Protein AF-X0VGW6-F1 (afdb_monomer)

Solvent-accessible surface area (backbone atoms only — not comparable to full-atom values): 8965 Å² total; per-residue (Å²): 130,79,34,41,67,55,49,58,48,49,55,28,63,74,66,75,53,50,66,87,74,61,26,71,66,60,52,49,50,53,52,49,55,48,55,55,45,47,60,74,75,49,93,51,76,85,29,56,45,79,48,70,46,66,42,46,55,72,37,40,59,37,71,47,90,66,78,89,55,98,61,89,81,48,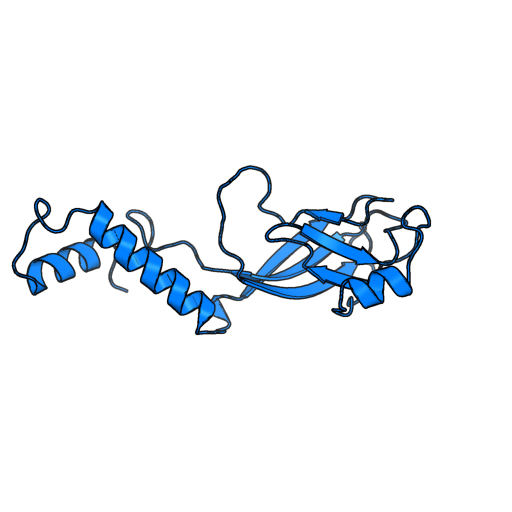63,82,47,79,75,46,44,31,38,27,49,68,79,80,77,54,75,76,44,72,39,48,81,48,55,66,68,59,48,44,70,77,46,72,61,69,86,54,62,30,79,61,45,34,31,31,79,70,58,96,54,34,35,37,40,36,43,12,22,64,50,54,30,34,32,47,34,34,31,36,30,63,64,88,67,84,36,97,90,39,113

Structure (mmCIF, N/CA/C/O backbone):
data_AF-X0VGW6-F1
#
_entry.id   AF-X0VGW6-F1
#
loop_
_atom_site.group_PDB
_atom_site.id
_atom_site.type_symbol
_atom_site.label_atom_id
_atom_site.label_alt_id
_atom_site.label_comp_id
_atom_site.label_asym_id
_atom_site.label_entity_id
_atom_site.label_seq_id
_atom_site.pdbx_PDB_ins_code
_atom_site.Cartn_x
_atom_site.Cartn_y
_atom_site.Cartn_z
_atom_site.occupancy
_atom_site.B_iso_or_equiv
_atom_site.auth_seq_id
_atom_site.auth_comp_id
_atom_site.auth_asym_id
_atom_site.auth_atom_id
_atom_site.pdbx_PDB_model_num
ATOM 1 N N . MET A 1 1 ? -10.645 18.211 19.184 1.00 60.06 1 MET A N 1
ATOM 2 C CA . MET A 1 1 ? -10.845 16.840 18.679 1.00 60.06 1 MET A CA 1
ATOM 3 C C . MET A 1 1 ? -11.052 15.971 19.894 1.00 60.06 1 MET A C 1
ATOM 5 O O . MET A 1 1 ? -10.370 16.210 20.882 1.00 60.06 1 MET A O 1
ATOM 9 N N . THR A 1 2 ? -12.034 15.080 19.848 1.00 73.06 2 THR A N 1
ATOM 10 C CA . THR A 1 2 ? -12.318 14.144 20.938 1.00 73.06 2 THR A CA 1
ATOM 11 C C . THR A 1 2 ? -11.218 13.088 20.958 1.00 73.06 2 THR A C 1
ATOM 13 O O . THR A 1 2 ? -10.979 12.447 19.939 1.00 73.06 2 THR A O 1
ATOM 16 N N . THR A 1 3 ? -10.536 12.927 22.085 1.00 86.06 3 THR A N 1
ATOM 17 C CA . THR A 1 3 ? -9.489 11.911 22.266 1.00 86.06 3 THR A CA 1
ATOM 18 C C . THR A 1 3 ? -10.086 10.497 22.270 1.00 86.06 3 THR A C 1
ATOM 20 O O . THR A 1 3 ? -11.278 10.325 22.536 1.00 86.06 3 THR A O 1
ATOM 23 N N . TYR A 1 4 ? -9.269 9.460 22.034 1.00 88.62 4 TYR A N 1
ATOM 24 C CA . TYR A 1 4 ? -9.710 8.055 22.115 1.00 88.62 4 TYR A CA 1
ATOM 25 C C . TYR A 1 4 ? -10.475 7.752 23.415 1.00 88.62 4 TYR A C 1
ATOM 27 O O . TYR A 1 4 ? -11.571 7.194 23.387 1.00 88.62 4 TYR A O 1
ATOM 35 N N . THR A 1 5 ? -9.929 8.175 24.558 1.00 88.06 5 THR A N 1
ATOM 36 C CA . THR A 1 5 ? -10.530 7.936 25.878 1.00 88.06 5 THR A CA 1
ATOM 37 C C . THR A 1 5 ? -11.890 8.615 26.020 1.00 88.06 5 THR A C 1
ATOM 39 O O . THR A 1 5 ? -12.821 8.026 26.572 1.00 88.06 5 THR A O 1
ATOM 42 N N . GLU A 1 6 ? -12.029 9.836 25.503 1.00 89.75 6 GLU A N 1
ATOM 43 C CA . GLU A 1 6 ? -13.306 10.550 25.506 1.00 89.75 6 GLU A CA 1
ATOM 44 C C . GLU A 1 6 ? -14.336 9.845 24.612 1.00 89.75 6 GLU A C 1
ATOM 46 O O . GLU A 1 6 ? -15.478 9.683 25.031 1.00 89.75 6 GLU A O 1
ATOM 51 N N . LEU A 1 7 ? -13.942 9.352 23.430 1.00 89.25 7 LEU A N 1
ATOM 52 C CA . LEU A 1 7 ? -14.838 8.615 22.532 1.00 89.25 7 LEU A CA 1
ATOM 53 C C . LEU A 1 7 ? -15.325 7.299 23.159 1.00 89.25 7 LEU A C 1
ATOM 55 O O . LEU A 1 7 ? -16.522 7.016 23.143 1.00 89.25 7 LEU A O 1
ATOM 59 N N . VAL A 1 8 ? -14.417 6.508 23.738 1.00 90.88 8 VAL A N 1
ATOM 60 C CA . VAL A 1 8 ? -14.760 5.249 24.424 1.00 90.88 8 VAL A CA 1
ATOM 61 C C . VAL A 1 8 ? -15.741 5.506 25.566 1.00 90.88 8 VAL A C 1
ATOM 63 O O . VAL A 1 8 ? -16.723 4.777 25.722 1.00 90.88 8 VAL A O 1
ATOM 66 N N . THR A 1 9 ? -15.491 6.561 26.346 1.00 91.44 9 THR A N 1
ATOM 67 C CA . THR A 1 9 ? -16.361 6.963 27.457 1.00 91.44 9 THR A CA 1
ATOM 68 C C . THR A 1 9 ? -17.742 7.361 26.938 1.00 91.44 9 THR A C 1
ATOM 70 O O . THR A 1 9 ? -18.739 6.815 27.400 1.00 91.44 9 THR A O 1
ATOM 73 N N . GLN A 1 10 ? -17.809 8.205 25.905 1.00 92.12 10 GLN A N 1
ATOM 74 C CA . GLN A 1 10 ? -19.071 8.637 25.297 1.00 92.12 10 GLN A CA 1
ATOM 75 C C . GLN A 1 10 ? -19.897 7.476 24.730 1.00 92.12 10 GLN A C 1
ATOM 77 O O . GLN A 1 10 ? -21.111 7.460 24.907 1.00 92.12 10 GLN A O 1
ATOM 82 N N . ILE A 1 11 ? -19.272 6.491 24.071 1.00 91.69 11 ILE A N 1
ATOM 83 C CA . ILE A 1 11 ? -19.980 5.313 23.536 1.00 91.69 11 ILE A CA 1
ATOM 84 C C . ILE A 1 11 ? -20.644 4.525 24.670 1.00 91.69 11 ILE A C 1
ATOM 86 O O . ILE A 1 11 ? -21.810 4.138 24.562 1.00 91.69 11 ILE A O 1
ATOM 90 N N . ARG A 1 12 ? -19.912 4.295 25.764 1.00 94.06 12 ARG A N 1
ATOM 91 C CA . ARG A 1 12 ? -20.420 3.549 26.920 1.00 94.06 12 ARG A CA 1
ATOM 92 C C . ARG A 1 12 ? -21.524 4.305 27.647 1.00 94.06 12 ARG A C 1
ATOM 94 O O . ARG A 1 12 ? -22.570 3.726 27.917 1.00 94.06 12 ARG A O 1
ATOM 101 N N . GLU A 1 13 ? -21.324 5.599 27.884 1.00 94.44 13 GLU A N 1
ATOM 102 C CA . GLU A 1 13 ? -22.329 6.467 28.502 1.00 94.44 13 GLU A CA 1
ATOM 103 C C . GLU A 1 13 ? -23.606 6.541 27.656 1.00 94.44 13 GLU A C 1
ATOM 105 O O . GLU A 1 13 ? -24.702 6.414 28.194 1.00 94.44 13 GLU A O 1
ATOM 110 N N . TYR A 1 14 ? -23.484 6.665 26.330 1.00 94.38 14 TYR A N 1
ATOM 111 C CA . TYR A 1 14 ? -24.635 6.712 25.423 1.00 94.38 14 TYR A CA 1
ATOM 112 C C . TYR A 1 14 ? -25.419 5.395 25.369 1.00 94.38 14 TYR A C 1
ATOM 114 O O . TYR A 1 14 ? -26.633 5.399 25.181 1.00 94.38 14 TYR A O 1
ATOM 122 N N . THR A 1 15 ? -24.733 4.262 25.516 1.00 94.19 15 THR A N 1
ATOM 123 C CA . THR A 1 15 ? -25.354 2.927 25.507 1.00 94.19 15 THR A CA 1
ATOM 124 C C . THR A 1 15 ? -25.721 2.422 26.903 1.00 94.19 15 THR A C 1
ATOM 126 O O . THR A 1 15 ? -26.154 1.278 27.028 1.00 94.19 15 THR A O 1
ATOM 129 N N . GLU A 1 16 ? -25.566 3.263 27.933 1.00 94.38 16 GLU A N 1
ATOM 130 C CA . GLU A 1 16 ? -25.811 2.937 29.345 1.00 94.38 16 GLU A CA 1
ATOM 131 C C . GLU A 1 16 ? -25.142 1.617 29.768 1.00 94.38 16 GLU A C 1
ATOM 133 O O . GLU A 1 16 ? -25.730 0.769 30.442 1.00 94.38 16 GLU A O 1
ATOM 138 N N . THR A 1 17 ? -23.896 1.420 29.333 1.00 94.25 17 THR A N 1
ATOM 139 C CA . THR A 1 17 ? -23.150 0.176 29.544 1.00 94.25 17 THR A CA 1
ATOM 140 C C . THR A 1 17 ? -21.753 0.425 30.108 1.00 94.25 17 THR A C 1
ATOM 142 O O . THR A 1 17 ? -21.316 1.565 30.258 1.00 94.25 17 THR A O 1
ATOM 145 N N . ASP A 1 18 ? -21.041 -0.648 30.446 1.00 91.56 18 ASP A N 1
ATOM 146 C CA . ASP A 1 18 ? -19.711 -0.597 31.050 1.00 91.56 18 ASP A CA 1
ATOM 147 C C . ASP A 1 18 ? -18.662 -1.378 30.233 1.00 91.56 18 ASP A C 1
ATOM 149 O O . ASP A 1 18 ? -18.923 -1.903 29.145 1.00 91.56 18 ASP A O 1
ATOM 153 N N . SER A 1 19 ? -17.439 -1.439 30.763 1.00 91.94 19 SER A N 1
ATOM 154 C CA . SER A 1 19 ? -16.319 -2.151 30.144 1.00 91.94 19 SER A CA 1
ATOM 155 C C . SER A 1 19 ? -16.419 -3.677 30.214 1.00 91.94 19 SER A C 1
ATOM 157 O O . SER A 1 19 ? -15.604 -4.345 29.579 1.00 91.94 19 SER A O 1
ATOM 159 N N . ASN A 1 20 ? -17.385 -4.244 30.945 1.00 92.19 20 ASN A N 1
ATOM 160 C CA . ASN A 1 20 ? -17.619 -5.689 30.985 1.00 92.19 20 ASN A CA 1
ATOM 161 C C . ASN A 1 20 ? -18.450 -6.157 29.786 1.00 92.19 20 ASN A C 1
ATOM 163 O O . ASN A 1 20 ? -18.302 -7.297 29.349 1.00 92.19 20 ASN A O 1
ATOM 167 N N . VAL A 1 21 ? -19.317 -5.286 29.258 1.00 92.50 21 VAL A N 1
ATOM 168 C CA . VAL A 1 21 ? -20.157 -5.575 28.086 1.00 92.50 21 VAL A CA 1
ATOM 169 C C . VAL A 1 21 ? -19.502 -5.052 26.811 1.00 92.50 21 VAL A C 1
ATOM 171 O O . VAL A 1 21 ? -19.155 -5.839 25.930 1.00 92.50 21 VAL A O 1
ATOM 174 N N . LEU A 1 22 ? -19.287 -3.736 26.712 1.00 91.81 22 LEU A N 1
ATOM 175 C CA . LEU A 1 22 ? -18.528 -3.135 25.615 1.00 91.81 22 LEU A CA 1
ATOM 176 C C . LEU A 1 22 ? -17.072 -3.000 26.039 1.00 91.81 22 LEU A C 1
ATOM 178 O O . LEU A 1 22 ? -16.621 -1.936 26.473 1.00 91.81 22 LEU A O 1
ATOM 182 N N . THR A 1 23 ? -16.340 -4.105 25.926 1.00 93.94 23 THR A N 1
ATOM 183 C CA . THR A 1 23 ? -14.903 -4.158 26.207 1.00 93.94 23 THR A CA 1
ATOM 184 C C . THR A 1 23 ? -14.119 -3.249 25.257 1.00 93.94 23 THR A C 1
ATOM 186 O O . THR A 1 23 ? -14.585 -2.905 24.168 1.00 93.94 23 THR A O 1
ATOM 189 N N . ASP A 1 24 ? -12.902 -2.866 25.651 1.00 91.06 24 ASP A N 1
ATOM 190 C CA . ASP A 1 24 ? -12.033 -2.043 24.799 1.00 91.06 24 ASP A CA 1
ATOM 191 C C . ASP A 1 24 ? -11.746 -2.732 23.455 1.00 91.06 24 ASP A C 1
ATOM 193 O O . ASP A 1 24 ? -11.689 -2.068 22.428 1.00 91.06 24 ASP A O 1
ATOM 197 N N . THR A 1 25 ? -11.627 -4.065 23.430 1.00 91.38 25 THR A N 1
ATOM 198 C CA . THR A 1 25 ? -11.440 -4.838 22.191 1.00 91.38 25 THR A CA 1
ATOM 199 C C . THR A 1 25 ? -12.600 -4.644 21.218 1.00 91.38 25 THR A C 1
ATOM 201 O O . THR A 1 25 ? -12.366 -4.311 20.065 1.00 91.38 25 THR A O 1
ATOM 204 N N . ILE A 1 26 ? -13.844 -4.773 21.686 1.00 92.25 26 ILE A N 1
ATOM 205 C CA . ILE A 1 26 ? -15.031 -4.629 20.829 1.00 92.25 26 ILE A CA 1
ATOM 206 C C . ILE A 1 26 ? -15.119 -3.208 20.257 1.00 92.25 26 ILE A C 1
ATOM 208 O O . ILE A 1 26 ? -15.405 -3.022 19.076 1.00 92.25 26 ILE A O 1
ATOM 212 N N . ILE A 1 27 ? -14.855 -2.194 21.086 1.00 91.56 27 ILE A N 1
ATOM 213 C CA . ILE A 1 27 ? -14.879 -0.797 20.635 1.00 91.56 27 ILE A CA 1
ATOM 214 C C . ILE A 1 27 ? -13.758 -0.540 19.619 1.00 91.56 27 ILE A C 1
ATOM 216 O O . ILE A 1 27 ? -14.000 0.101 18.595 1.00 91.56 27 ILE A O 1
ATOM 220 N N . ASN A 1 28 ? -12.560 -1.081 19.853 1.00 90.44 28 ASN A N 1
ATOM 221 C CA . ASN A 1 28 ? -11.448 -0.987 18.910 1.00 90.44 28 ASN A CA 1
ATOM 222 C C . ASN A 1 28 ? -11.766 -1.648 17.563 1.00 90.44 28 ASN A C 1
ATOM 224 O O . ASN A 1 28 ? -11.427 -1.073 16.531 1.00 90.44 28 ASN A O 1
ATOM 228 N N . ASP A 1 29 ? -12.477 -2.778 17.549 1.00 89.94 29 ASP A N 1
ATOM 229 C CA . ASP A 1 29 ? -12.917 -3.427 16.308 1.00 89.94 29 ASP A CA 1
ATOM 230 C C . ASP A 1 29 ? -13.918 -2.547 15.532 1.00 89.94 29 ASP A C 1
ATOM 232 O O . ASP A 1 29 ? -13.835 -2.417 14.308 1.00 89.94 29 ASP A O 1
ATOM 236 N N . PHE A 1 30 ? -14.844 -1.865 16.217 1.00 90.00 30 PHE A N 1
ATOM 237 C CA . PHE A 1 30 ? -15.753 -0.915 15.561 1.00 90.00 30 PHE A CA 1
ATOM 238 C C . PHE A 1 30 ? -15.018 0.281 14.960 1.00 90.00 30 PHE A C 1
ATOM 240 O O . PHE A 1 30 ? -15.313 0.679 13.826 1.00 90.00 30 PHE A O 1
ATOM 247 N N . ILE A 1 31 ? -14.060 0.842 15.703 1.00 89.69 31 ILE A N 1
ATOM 248 C CA . ILE A 1 31 ? -13.199 1.925 15.220 1.00 89.69 31 ILE A CA 1
ATOM 249 C C . ILE A 1 31 ? -12.422 1.431 13.994 1.00 89.69 31 ILE A C 1
ATOM 251 O O . ILE A 1 31 ? -12.466 2.078 12.951 1.00 89.69 31 ILE A O 1
ATOM 255 N N . GLU A 1 32 ? -11.828 0.237 14.057 1.00 88.19 32 GLU A N 1
ATOM 256 C CA . GLU A 1 32 ? -11.097 -0.384 12.950 1.00 88.19 32 GLU A CA 1
ATOM 257 C C . GLU A 1 32 ? -11.913 -0.517 11.676 1.00 88.19 32 GLU A C 1
ATOM 259 O O . GLU A 1 32 ? -11.479 -0.129 10.587 1.00 88.19 32 GLU A O 1
ATOM 264 N N . HIS A 1 33 ? -13.091 -1.117 11.789 1.00 88.88 33 HIS A N 1
ATOM 265 C CA . HIS A 1 33 ? -13.944 -1.347 10.640 1.00 88.88 33 HIS A CA 1
ATOM 266 C C . HIS A 1 33 ? -14.427 -0.025 10.043 1.00 88.88 33 HIS A C 1
ATOM 268 O O . HIS A 1 33 ? -14.509 0.097 8.819 1.00 88.88 33 HIS A O 1
ATOM 274 N N . THR A 1 34 ? -14.679 0.978 10.887 1.00 89.88 34 THR A N 1
ATOM 275 C CA . THR A 1 34 ? -15.080 2.317 10.450 1.00 89.88 34 THR A CA 1
ATOM 276 C C . THR A 1 34 ? -13.939 3.031 9.727 1.00 89.88 34 THR A C 1
ATOM 278 O O . THR A 1 34 ? -14.135 3.489 8.604 1.00 89.88 34 THR A O 1
ATOM 281 N N . GLU A 1 35 ? -12.734 3.064 10.298 1.00 87.12 35 GLU A N 1
ATOM 282 C CA . GLU A 1 35 ? -11.546 3.674 9.684 1.00 87.12 35 GLU A CA 1
ATOM 283 C C . GLU A 1 35 ? -11.201 3.024 8.335 1.00 87.12 35 GLU A C 1
ATOM 285 O O . GLU A 1 35 ? -10.995 3.712 7.333 1.00 87.12 35 GLU A O 1
ATOM 290 N N . ASN A 1 36 ? -11.209 1.689 8.273 1.00 85.88 36 ASN A N 1
ATOM 291 C CA . ASN A 1 36 ? -10.945 0.953 7.037 1.00 85.88 36 ASN A CA 1
ATOM 292 C C . ASN A 1 36 ? -12.007 1.216 5.965 1.00 85.88 36 ASN A C 1
ATOM 294 O O . ASN A 1 36 ? -11.691 1.289 4.776 1.00 85.88 36 ASN A O 1
ATOM 298 N N . ARG A 1 37 ? -13.275 1.350 6.364 1.00 86.94 37 ARG A N 1
ATOM 299 C CA . ARG A 1 37 ? -14.356 1.689 5.439 1.00 86.94 37 ARG A CA 1
ATOM 300 C C . ARG A 1 37 ? -14.196 3.113 4.907 1.00 86.94 37 ARG A C 1
ATOM 302 O O . ARG A 1 37 ? -14.288 3.304 3.699 1.00 86.94 37 ARG A O 1
ATOM 309 N N . ILE A 1 38 ? -13.873 4.075 5.772 1.00 87.62 38 ILE A N 1
ATOM 310 C CA . ILE A 1 38 ? -13.589 5.466 5.393 1.00 87.62 38 ILE A CA 1
ATOM 311 C C . ILE A 1 38 ? -12.445 5.527 4.375 1.00 87.62 38 ILE A C 1
ATOM 313 O O . ILE A 1 38 ? -12.592 6.194 3.355 1.00 87.62 38 ILE A O 1
ATOM 317 N N . LEU A 1 39 ? -11.344 4.799 4.594 1.00 83.38 39 LEU A N 1
ATOM 318 C CA . LEU A 1 39 ? -10.223 4.757 3.645 1.00 83.38 39 LEU A CA 1
ATOM 319 C C . LEU A 1 39 ? -10.634 4.216 2.266 1.00 83.38 39 LEU A C 1
ATOM 321 O O . LEU A 1 39 ? -10.121 4.670 1.246 1.00 83.38 39 LEU A O 1
ATOM 325 N N . ARG A 1 40 ? -11.533 3.225 2.224 1.00 82.19 40 ARG A N 1
ATOM 326 C CA . ARG A 1 40 ? -12.006 2.623 0.966 1.00 82.19 40 ARG A CA 1
ATOM 327 C C . ARG A 1 40 ? -13.030 3.496 0.242 1.00 82.19 40 ARG A C 1
ATOM 329 O O . ARG A 1 40 ? -13.068 3.478 -0.984 1.00 82.19 40 ARG A O 1
ATOM 336 N N . GLU A 1 41 ? -13.874 4.214 0.981 1.00 85.56 41 GLU A N 1
ATOM 337 C CA . GLU A 1 41 ? -14.970 5.021 0.427 1.00 85.56 41 GLU A CA 1
ATOM 338 C C . GLU A 1 41 ? -14.539 6.448 0.058 1.00 85.56 41 GLU A C 1
ATOM 340 O O . GLU A 1 41 ? -15.072 7.020 -0.894 1.00 85.56 41 GLU A O 1
ATOM 345 N N . LEU A 1 42 ? -13.588 7.038 0.789 1.00 83.81 42 LEU A N 1
ATOM 346 C CA . LEU A 1 42 ? -13.185 8.433 0.622 1.00 83.81 42 LEU A CA 1
ATOM 347 C C . LEU A 1 42 ? -11.749 8.558 0.116 1.00 83.81 42 LEU A C 1
ATOM 349 O O . LEU A 1 42 ? -10.803 8.076 0.731 1.00 83.81 42 LEU A O 1
ATOM 353 N N . ASN A 1 43 ? -11.578 9.321 -0.965 1.00 79.62 43 ASN A N 1
ATOM 354 C CA . ASN A 1 43 ? -10.270 9.741 -1.459 1.00 79.62 43 ASN A CA 1
ATOM 355 C C . ASN A 1 43 ? -10.028 11.218 -1.119 1.00 79.62 43 ASN A C 1
ATOM 357 O O . ASN A 1 43 ? -10.268 12.103 -1.943 1.00 79.62 43 ASN A O 1
ATOM 361 N N . ILE A 1 44 ? -9.608 11.489 0.119 1.00 85.31 44 ILE A N 1
ATOM 362 C CA . ILE A 1 44 ? -9.299 12.845 0.591 1.00 85.31 44 ILE A CA 1
ATOM 363 C C . ILE A 1 44 ? -7.783 13.083 0.652 1.00 85.31 44 ILE A C 1
ATOM 365 O O . ILE A 1 44 ? -7.034 12.158 0.968 1.00 85.31 44 ILE A O 1
ATOM 369 N N . PRO A 1 45 ? -7.309 14.328 0.445 1.00 82.62 45 PRO A N 1
ATOM 370 C CA . PRO A 1 45 ? -5.883 14.657 0.524 1.00 82.62 45 PRO A CA 1
ATOM 371 C C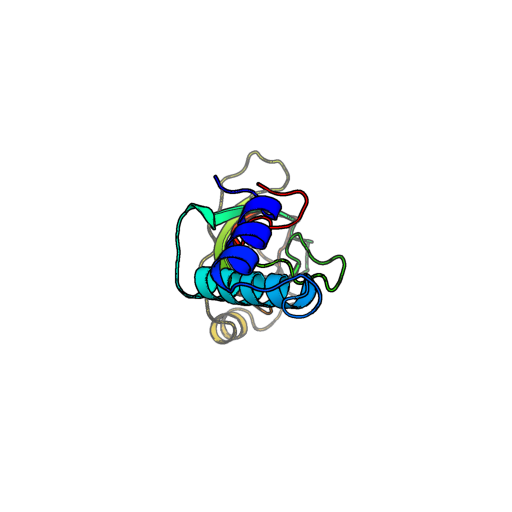 . PRO A 1 45 ? -5.218 14.298 1.859 1.00 82.62 45 PRO A C 1
ATOM 373 O O . PRO A 1 45 ? -4.021 14.049 1.888 1.00 82.62 45 PRO A O 1
ATOM 376 N N . ALA A 1 46 ? -5.982 14.227 2.955 1.00 82.25 46 ALA A N 1
ATOM 377 C CA . ALA A 1 46 ? -5.472 13.819 4.266 1.00 82.25 46 ALA A CA 1
ATOM 378 C C . ALA A 1 46 ? -4.954 12.368 4.298 1.00 82.25 46 ALA A C 1
ATOM 380 O O . ALA A 1 46 ? -4.170 12.022 5.175 1.00 82.25 46 ALA A O 1
ATOM 381 N N . PHE A 1 47 ? -5.377 11.530 3.348 1.00 82.12 47 PHE A N 1
ATOM 382 C CA . PHE A 1 47 ? -4.892 10.158 3.194 1.00 82.12 47 PHE A CA 1
ATOM 383 C C . PHE A 1 47 ? -3.720 10.059 2.220 1.00 82.12 47 PHE A C 1
ATOM 385 O O . PHE A 1 47 ? -3.179 8.978 2.026 1.00 82.12 47 PHE A O 1
ATOM 392 N N . VAL A 1 48 ? -3.296 11.157 1.594 1.00 83.81 48 VAL A N 1
ATOM 393 C CA . VAL A 1 48 ? -2.162 11.131 0.669 1.00 83.81 48 VAL A CA 1
ATOM 394 C C . VAL A 1 48 ? -0.862 11.250 1.458 1.00 83.81 48 VAL A C 1
ATOM 396 O O . VAL A 1 48 ? -0.634 12.225 2.170 1.00 83.81 48 VAL A O 1
ATOM 399 N N . SER A 1 49 ? 0.019 10.264 1.302 1.00 82.50 49 SER A N 1
ATOM 400 C CA . SER A 1 49 ? 1.367 10.268 1.866 1.00 82.50 49 SER A CA 1
ATOM 401 C C . SER A 1 49 ? 2.407 10.174 0.754 1.00 82.50 49 SER A C 1
ATOM 403 O O . SER A 1 49 ? 2.241 9.423 -0.211 1.00 82.50 49 SER A O 1
ATOM 405 N N . HIS A 1 50 ? 3.482 10.946 0.899 1.00 84.25 50 HIS A N 1
ATOM 406 C CA . HIS A 1 50 ? 4.635 10.926 0.009 1.00 84.25 50 HIS A CA 1
ATOM 407 C C . HIS A 1 50 ? 5.787 10.207 0.703 1.00 84.25 50 HIS A C 1
ATOM 409 O O . HIS A 1 50 ? 6.177 10.585 1.809 1.00 84.25 50 HIS A O 1
ATOM 415 N N . GLN A 1 51 ? 6.323 9.168 0.068 1.00 81.94 51 GLN A N 1
ATOM 416 C CA . GLN A 1 51 ? 7.439 8.395 0.602 1.00 81.94 51 GLN A CA 1
ATOM 417 C C . GLN A 1 51 ? 8.574 8.278 -0.413 1.00 81.94 51 GLN A C 1
ATOM 419 O O . GLN A 1 51 ? 8.406 8.541 -1.606 1.00 81.94 51 GLN A O 1
ATOM 424 N N . PHE A 1 52 ? 9.732 7.853 0.088 1.00 83.94 52 PHE A N 1
ATOM 425 C CA . PHE A 1 52 ? 10.924 7.629 -0.713 1.00 83.94 52 PHE A CA 1
ATOM 426 C C . PHE A 1 52 ? 11.385 6.181 -0.587 1.00 83.94 52 PHE A C 1
ATOM 428 O O . PHE A 1 52 ? 11.386 5.612 0.506 1.00 83.94 52 PHE A O 1
ATOM 435 N N . ALA A 1 53 ? 11.797 5.597 -1.705 1.00 84.19 53 ALA A N 1
ATOM 436 C CA . ALA A 1 53 ? 12.386 4.266 -1.772 1.00 84.19 53 ALA A CA 1
ATOM 437 C C . ALA A 1 53 ? 13.531 4.256 -2.795 1.00 84.19 53 ALA A C 1
ATOM 439 O O . ALA A 1 53 ? 13.752 5.244 -3.492 1.00 84.19 53 ALA A O 1
ATOM 440 N N . ASN A 1 54 ? 14.274 3.155 -2.893 1.00 86.88 54 ASN A N 1
ATOM 441 C CA . ASN A 1 54 ? 15.367 3.031 -3.856 1.00 86.88 54 ASN A CA 1
ATOM 442 C C . ASN A 1 54 ? 15.217 1.741 -4.660 1.00 86.88 54 ASN A C 1
ATOM 444 O O . ASN A 1 54 ? 15.104 0.659 -4.082 1.00 86.88 54 ASN A O 1
ATOM 448 N N . PHE A 1 55 ? 15.252 1.853 -5.987 1.00 86.62 55 PHE A N 1
ATOM 449 C CA . PHE A 1 55 ? 15.411 0.696 -6.855 1.00 86.62 55 PHE A CA 1
ATOM 450 C C . PHE A 1 55 ? 16.803 0.103 -6.679 1.00 86.62 55 PHE A C 1
ATOM 452 O O . PHE A 1 55 ? 17.800 0.816 -6.550 1.00 86.62 55 PHE A O 1
ATOM 459 N N . THR A 1 56 ? 16.861 -1.223 -6.721 1.00 88.44 56 THR A N 1
ATOM 460 C CA . THR A 1 56 ? 18.119 -1.955 -6.839 1.00 88.44 56 THR A CA 1
ATOM 461 C C . THR A 1 56 ? 18.358 -2.266 -8.311 1.00 88.44 56 THR A C 1
ATOM 463 O O . THR A 1 56 ? 17.433 -2.679 -9.012 1.00 88.44 56 THR A O 1
ATOM 466 N N . THR A 1 57 ? 19.589 -2.078 -8.783 1.00 89.75 57 THR A N 1
ATOM 467 C CA . THR A 1 57 ? 19.981 -2.439 -10.150 1.00 89.75 57 THR A CA 1
ATOM 468 C C . THR A 1 57 ? 19.629 -3.896 -10.455 1.00 89.75 57 THR A C 1
ATOM 470 O O . THR A 1 57 ? 19.813 -4.772 -9.608 1.00 89.75 57 THR A O 1
ATOM 473 N N . SER A 1 58 ? 19.137 -4.157 -11.666 1.00 89.75 58 SER A N 1
ATOM 474 C CA . SER A 1 58 ? 18.737 -5.485 -12.146 1.00 89.75 58 SER A CA 1
ATOM 475 C C . SER A 1 58 ? 17.611 -6.156 -11.344 1.00 89.75 58 SER A C 1
ATOM 477 O O . SER A 1 58 ? 17.383 -7.354 -11.504 1.00 89.75 58 SER A O 1
ATOM 479 N N . ASN A 1 59 ? 16.882 -5.408 -10.506 1.00 89.38 59 ASN A N 1
ATOM 480 C CA . ASN A 1 59 ? 15.706 -5.902 -9.795 1.00 89.38 59 ASN A CA 1
ATOM 481 C C . ASN A 1 59 ? 14.435 -5.186 -10.290 1.00 89.38 59 ASN A C 1
ATOM 483 O O . ASN A 1 59 ? 14.288 -3.986 -10.053 1.00 89.38 59 ASN A O 1
ATOM 487 N N . PRO A 1 60 ? 13.498 -5.891 -10.950 1.00 88.19 60 PRO A N 1
ATOM 488 C CA . PRO A 1 60 ? 12.271 -5.286 -11.466 1.00 88.19 60 PRO A CA 1
ATOM 489 C C . PRO A 1 60 ? 11.209 -5.031 -10.385 1.00 88.19 60 PRO A C 1
ATOM 491 O O . PRO A 1 60 ? 10.136 -4.511 -10.693 1.00 88.19 60 PRO A O 1
ATOM 494 N N . PHE A 1 61 ? 11.478 -5.416 -9.136 1.00 89.69 61 PHE A N 1
ATOM 495 C CA . PHE A 1 61 ? 10.566 -5.244 -8.016 1.00 89.69 61 PHE A CA 1
ATOM 496 C C . PHE A 1 61 ? 11.103 -4.220 -7.022 1.00 89.69 61 PHE A C 1
ATOM 498 O O . PHE A 1 61 ? 12.263 -4.268 -6.606 1.00 89.69 61 PHE A O 1
ATOM 505 N N . LEU A 1 62 ? 10.223 -3.315 -6.606 1.00 86.38 62 LEU A N 1
ATOM 506 C CA . LEU A 1 62 ? 10.457 -2.386 -5.511 1.00 86.38 62 LEU A CA 1
ATOM 507 C C . LEU A 1 62 ? 9.547 -2.747 -4.351 1.00 86.38 62 LEU A C 1
ATOM 509 O O . LEU A 1 62 ? 8.326 -2.661 -4.469 1.00 86.38 62 LEU A O 1
ATOM 513 N N . SER A 1 63 ? 10.153 -3.104 -3.225 1.00 83.56 63 SER A N 1
ATOM 514 C CA . SER A 1 63 ? 9.433 -3.211 -1.963 1.00 83.56 63 SER A CA 1
ATOM 515 C C . SER A 1 63 ? 9.148 -1.815 -1.432 1.00 83.56 63 SER A C 1
ATOM 517 O O . SER A 1 63 ? 10.050 -0.975 -1.345 1.00 83.56 63 SER A O 1
ATOM 519 N N . LEU A 1 64 ? 7.895 -1.562 -1.076 1.00 71.81 64 LEU A N 1
ATOM 520 C CA . LEU A 1 64 ? 7.498 -0.285 -0.513 1.00 71.81 64 LEU A CA 1
ATOM 521 C C . LEU A 1 64 ? 8.036 -0.133 0.924 1.00 71.81 64 LEU A C 1
ATOM 523 O O . LEU A 1 64 ? 8.253 -1.131 1.626 1.00 71.81 64 LEU A O 1
ATOM 527 N N . PRO A 1 65 ? 8.282 1.108 1.386 1.00 58.06 65 PRO A N 1
ATOM 528 C CA . PRO A 1 65 ? 8.711 1.370 2.757 1.00 58.06 65 PRO A CA 1
ATOM 529 C C . PRO A 1 65 ? 7.622 0.915 3.746 1.00 58.06 65 PRO A C 1
ATOM 531 O O . PRO A 1 65 ? 6.605 1.579 3.932 1.00 58.06 65 PRO A O 1
ATOM 534 N N . GLY A 1 66 ? 7.829 -0.252 4.360 1.00 52.91 66 GLY A N 1
ATOM 535 C CA . GLY A 1 66 ? 6.848 -0.932 5.220 1.00 52.91 66 GLY A CA 1
ATOM 536 C C . GLY A 1 66 ? 7.081 -2.444 5.369 1.00 52.91 66 GLY A C 1
ATOM 537 O O . GLY A 1 66 ? 6.628 -3.046 6.336 1.00 52.91 66 GLY A O 1
ATOM 538 N N . GLY A 1 67 ? 7.854 -3.053 4.464 1.00 42.97 67 GLY A N 1
ATOM 539 C CA . GLY A 1 67 ? 8.000 -4.510 4.329 1.00 42.97 67 GLY A CA 1
ATOM 540 C C . GLY A 1 67 ? 8.919 -5.278 5.294 1.00 42.97 67 GLY A C 1
ATOM 541 O O . GLY A 1 67 ? 9.439 -6.311 4.885 1.00 42.97 67 GLY A O 1
ATOM 542 N N . ALA A 1 68 ? 9.158 -4.835 6.534 1.00 40.38 68 ALA A N 1
ATOM 543 C CA . ALA A 1 68 ? 9.982 -5.607 7.488 1.00 40.38 68 ALA A CA 1
ATOM 544 C C . ALA A 1 68 ?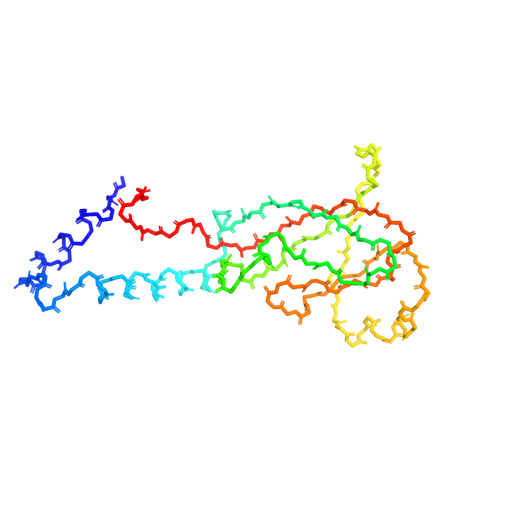 9.182 -6.551 8.414 1.00 40.38 68 ALA A C 1
ATOM 546 O O . ALA A 1 68 ? 9.774 -7.262 9.223 1.00 40.38 68 ALA A O 1
ATOM 547 N N . GLY A 1 69 ? 7.853 -6.601 8.302 1.00 38.69 69 GLY A N 1
ATOM 548 C CA . GLY A 1 69 ? 7.032 -7.530 9.077 1.00 38.69 69 GLY A CA 1
ATOM 549 C C . GLY A 1 69 ? 5.581 -7.585 8.597 1.00 38.69 69 GLY A C 1
ATOM 550 O O . GLY A 1 69 ? 5.158 -6.703 7.851 1.00 38.69 69 GLY A O 1
ATOM 551 N N . PRO A 1 70 ? 4.804 -8.601 9.019 1.00 35.75 70 PRO A N 1
ATOM 552 C CA . PRO A 1 70 ? 3.378 -8.732 8.725 1.00 35.75 70 PRO A CA 1
ATOM 553 C C . PRO A 1 70 ? 2.547 -7.767 9.586 1.00 35.75 70 PRO A C 1
ATOM 555 O O . PRO A 1 70 ? 1.592 -8.160 10.249 1.00 35.75 70 PRO A O 1
ATOM 558 N N . THR A 1 71 ? 2.928 -6.494 9.606 1.00 42.38 71 THR A N 1
ATOM 559 C CA . THR A 1 71 ? 2.086 -5.410 10.099 1.00 42.38 71 THR A CA 1
ATOM 560 C C . THR A 1 71 ? 1.520 -4.740 8.852 1.00 42.38 71 THR A C 1
ATOM 562 O O . THR A 1 71 ? 2.221 -3.956 8.212 1.00 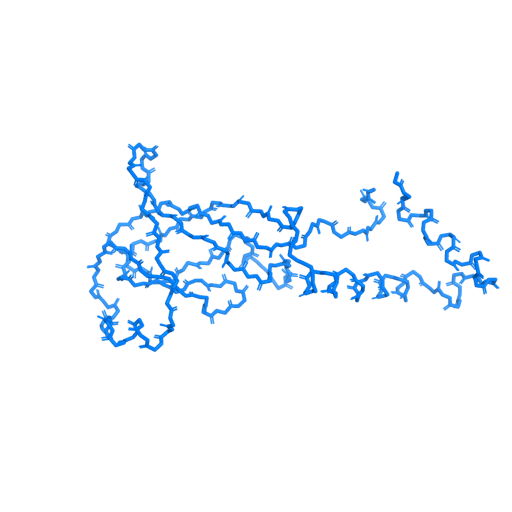42.38 71 THR A O 1
ATOM 565 N N . PRO A 1 72 ? 0.291 -5.085 8.437 1.00 42.03 72 PRO A N 1
ATOM 566 C CA . PRO A 1 72 ? -0.320 -4.502 7.257 1.00 42.03 72 PRO A CA 1
ATOM 567 C C . PRO A 1 72 ? -0.654 -3.054 7.596 1.00 42.03 72 PRO A C 1
ATOM 569 O O . PRO A 1 72 ? -1.700 -2.773 8.172 1.00 42.03 72 PRO A O 1
ATOM 572 N N . VAL A 1 73 ? 0.250 -2.117 7.304 1.00 49.88 73 VAL A N 1
ATOM 573 C CA . VAL A 1 73 ? -0.005 -0.700 7.578 1.00 49.88 73 VAL A CA 1
ATOM 574 C C . VAL A 1 73 ? -0.342 0.063 6.295 1.00 49.88 73 VAL A C 1
ATOM 576 O O . VAL A 1 73 ? 0.380 0.955 5.854 1.00 49.88 73 VAL A O 1
ATOM 579 N N . LEU A 1 74 ? -1.530 -0.275 5.781 1.00 61.66 74 LEU A N 1
ATOM 580 C CA . LEU A 1 74 ? -2.592 0.690 5.474 1.00 61.66 74 LEU A CA 1
ATOM 581 C C . LEU A 1 74 ? -2.509 1.528 4.188 1.00 61.66 74 LEU A C 1
ATOM 583 O O . LEU A 1 74 ? -3.124 2.586 4.187 1.00 61.66 74 LEU A O 1
ATOM 587 N N . PHE A 1 75 ? -1.845 1.132 3.096 1.00 63.78 75 PHE A N 1
ATOM 588 C CA . PHE A 1 75 ? -2.066 1.845 1.823 1.00 63.78 75 PHE A CA 1
ATOM 589 C C . PHE A 1 75 ? -3.078 1.127 0.920 1.00 63.78 75 PHE A C 1
ATOM 591 O O . PHE A 1 75 ? -3.047 -0.087 0.757 1.00 63.78 75 PHE A O 1
ATOM 598 N N . ALA A 1 76 ? -4.018 1.889 0.361 1.00 66.69 76 ALA A N 1
ATOM 599 C CA . ALA A 1 76 ? -5.087 1.390 -0.496 1.00 66.69 76 ALA A CA 1
ATOM 600 C C . ALA A 1 76 ? -4.675 1.364 -1.972 1.00 66.69 76 ALA A C 1
ATOM 602 O O . ALA A 1 76 ? -5.073 0.475 -2.720 1.00 66.69 76 ALA A O 1
ATOM 603 N N . THR A 1 77 ? -3.922 2.366 -2.433 1.00 76.69 77 THR A N 1
ATOM 604 C CA . THR A 1 77 ? -3.549 2.508 -3.847 1.00 76.69 77 THR A CA 1
ATOM 605 C C . THR A 1 77 ? -2.306 3.379 -3.999 1.00 76.69 77 THR A C 1
ATOM 607 O O . THR A 1 77 ? -2.092 4.320 -3.232 1.00 76.69 77 THR A O 1
ATOM 610 N N . ILE A 1 78 ? -1.500 3.074 -5.017 1.00 83.19 78 ILE A N 1
ATOM 611 C CA . ILE A 1 78 ? -0.404 3.930 -5.481 1.00 83.19 78 ILE A CA 1
ATOM 612 C C . ILE A 1 78 ? -0.969 4.956 -6.466 1.00 83.19 78 ILE A C 1
ATOM 614 O O . ILE A 1 78 ? -1.489 4.591 -7.526 1.00 83.19 78 ILE A O 1
ATOM 618 N N . ASN A 1 79 ? -0.841 6.234 -6.119 1.00 83.81 79 ASN A N 1
ATOM 619 C CA . ASN A 1 79 ? -1.365 7.355 -6.896 1.00 83.81 79 ASN A CA 1
ATOM 620 C C . ASN A 1 79 ? -0.391 7.783 -7.994 1.00 83.81 79 ASN A C 1
ATOM 622 O O . ASN A 1 79 ? -0.798 7.994 -9.134 1.00 83.81 79 ASN A O 1
ATOM 626 N N . SER A 1 80 ? 0.897 7.889 -7.666 1.00 86.69 80 SER A N 1
ATOM 627 C CA . SER A 1 80 ? 1.939 8.252 -8.626 1.00 86.69 80 SER A CA 1
ATOM 628 C C . SER A 1 80 ? 3.299 7.708 -8.215 1.00 86.69 80 SER A C 1
ATOM 630 O O . SER A 1 80 ? 3.563 7.475 -7.032 1.00 86.69 80 SER A O 1
ATOM 632 N N . LEU A 1 81 ? 4.159 7.514 -9.214 1.00 88.00 81 LEU A N 1
ATOM 633 C CA . LEU A 1 81 ? 5.530 7.080 -9.017 1.00 88.00 81 LEU A CA 1
ATOM 634 C C . LEU A 1 81 ? 6.459 7.859 -9.946 1.00 88.00 81 LEU A C 1
ATOM 636 O O . LEU A 1 81 ? 6.223 7.969 -11.151 1.0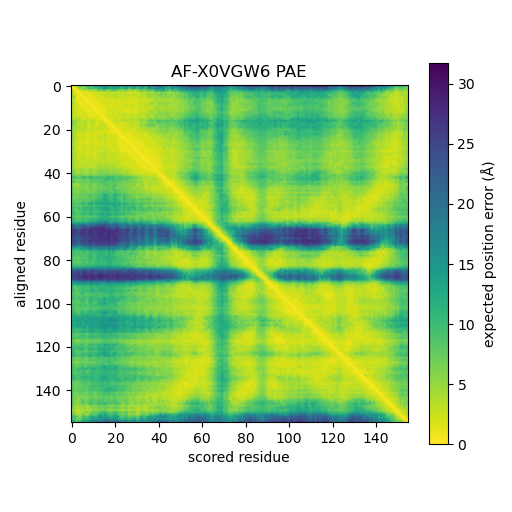0 88.00 81 LEU A O 1
ATOM 640 N N . MET A 1 82 ? 7.512 8.417 -9.363 1.00 90.19 82 MET A N 1
ATOM 641 C CA . MET A 1 82 ? 8.544 9.164 -10.067 1.00 90.19 82 MET A CA 1
ATOM 642 C C . MET A 1 82 ? 9.908 8.590 -9.716 1.00 90.19 82 MET A C 1
ATOM 644 O O . MET A 1 82 ? 10.154 8.228 -8.567 1.00 90.19 82 MET A O 1
ATOM 648 N N . ILE A 1 83 ? 10.801 8.541 -10.699 1.00 90.00 83 ILE A N 1
ATOM 649 C CA . ILE A 1 83 ? 12.200 8.168 -10.492 1.00 90.00 83 ILE A CA 1
ATOM 650 C C . ILE A 1 83 ? 13.116 9.348 -10.768 1.00 90.00 83 ILE A C 1
ATOM 652 O O . ILE A 1 83 ? 12.834 10.197 -11.616 1.00 90.00 83 ILE A O 1
ATOM 656 N N . TYR A 1 84 ? 14.243 9.376 -10.074 1.00 89.44 84 TYR A N 1
ATOM 657 C CA . TYR A 1 84 ? 15.347 10.280 -10.353 1.00 89.44 84 TYR A CA 1
ATOM 658 C C . TYR A 1 84 ? 16.674 9.598 -10.015 1.00 89.44 84 TYR A C 1
ATOM 660 O O . TYR A 1 84 ? 16.722 8.570 -9.331 1.00 89.44 84 TYR A O 1
ATOM 668 N N . SER A 1 85 ? 17.772 10.136 -10.547 1.00 82.56 85 SER A N 1
ATOM 669 C CA . SER A 1 85 ? 19.099 9.572 -10.302 1.00 82.56 85 SER A CA 1
ATOM 670 C C . SER A 1 85 ? 19.457 9.647 -8.813 1.00 82.56 85 SER A C 1
ATOM 672 O O . SER A 1 85 ? 19.145 10.628 -8.135 1.00 82.56 85 SER A O 1
ATOM 674 N N . ALA A 1 86 ? 20.162 8.631 -8.305 1.00 69.75 86 ALA A N 1
ATOM 675 C CA . ALA A 1 86 ? 20.548 8.546 -6.893 1.00 69.75 86 ALA A CA 1
ATOM 676 C C . ALA A 1 86 ? 21.370 9.752 -6.383 1.00 69.75 86 ALA A C 1
ATOM 678 O O . ALA A 1 86 ? 21.459 9.975 -5.180 1.00 69.75 86 ALA A O 1
ATOM 679 N N . ASN A 1 87 ? 21.937 10.565 -7.284 1.00 65.12 87 ASN A N 1
ATOM 680 C CA . ASN A 1 87 ? 22.702 11.768 -6.946 1.00 65.12 87 ASN A CA 1
ATOM 681 C C . ASN A 1 87 ? 21.837 13.031 -6.731 1.00 65.12 87 ASN A C 1
ATOM 683 O O . ASN A 1 87 ? 22.377 14.136 -6.654 1.00 65.12 87 ASN A O 1
ATOM 687 N N . GLY A 1 88 ? 20.504 12.898 -6.669 1.00 57.09 88 GLY A N 1
ATOM 688 C CA . GLY A 1 88 ? 19.574 13.944 -6.211 1.00 57.09 88 GLY A CA 1
ATOM 689 C C . GLY A 1 88 ? 19.487 15.208 -7.077 1.00 57.09 88 GLY A C 1
ATOM 690 O O . GLY A 1 88 ? 18.800 16.154 -6.709 1.00 57.09 88 GLY A O 1
ATOM 691 N N . THR A 1 89 ? 20.177 15.236 -8.216 1.00 56.62 89 THR A N 1
ATOM 692 C CA . THR A 1 89 ? 20.359 16.414 -9.086 1.00 56.62 89 THR A CA 1
ATOM 693 C C . THR A 1 89 ? 19.801 16.212 -10.499 1.00 56.62 89 THR A C 1
ATOM 695 O O . THR A 1 89 ? 19.987 17.069 -11.356 1.00 56.62 89 THR A O 1
ATOM 698 N N . GLY A 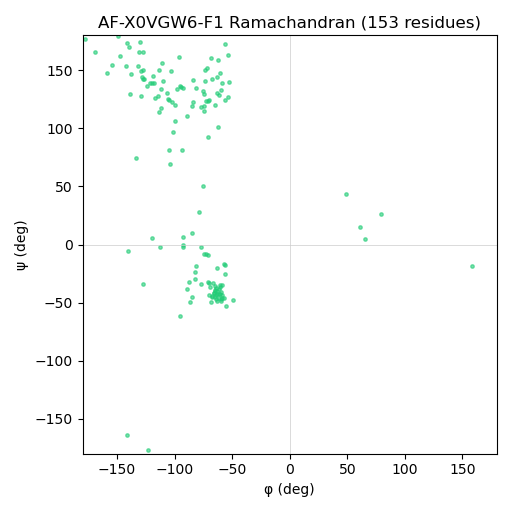1 90 ? 19.129 15.084 -10.756 1.00 64.25 90 GLY A N 1
ATOM 699 C CA . GLY A 1 90 ? 18.577 14.738 -12.068 1.00 64.25 90 GLY A CA 1
ATOM 700 C C . GLY A 1 90 ? 17.101 15.097 -12.254 1.00 64.25 90 GLY A C 1
ATOM 701 O O . GLY A 1 90 ? 16.357 15.259 -11.284 1.00 64.25 90 GLY A O 1
ATOM 702 N N . ASP A 1 91 ? 16.680 15.156 -13.518 1.00 79.19 91 ASP A N 1
ATOM 703 C CA . ASP A 1 91 ? 15.283 15.330 -13.914 1.00 79.19 91 ASP A CA 1
ATOM 704 C C . ASP A 1 91 ? 14.405 14.195 -13.369 1.00 79.19 91 ASP A C 1
ATOM 706 O O . ASP A 1 91 ? 14.732 13.008 -13.478 1.00 79.19 91 ASP A O 1
ATOM 710 N N . ARG A 1 92 ? 13.261 14.566 -12.788 1.00 84.44 92 ARG A N 1
ATOM 711 C CA . ARG A 1 92 ? 12.260 13.604 -12.320 1.00 84.44 92 ARG A CA 1
ATOM 712 C C . ARG A 1 92 ? 11.524 13.034 -13.521 1.00 84.44 92 ARG A C 1
ATOM 714 O O . ARG A 1 92 ? 10.857 13.764 -14.250 1.00 84.44 92 ARG A O 1
ATOM 721 N N . THR A 1 93 ? 11.611 11.723 -13.696 1.00 88.94 93 THR A N 1
ATOM 722 C CA . THR A 1 93 ? 10.875 11.009 -14.740 1.00 88.94 93 THR A CA 1
ATOM 723 C C . THR A 1 93 ? 9.637 10.376 -14.127 1.00 88.94 93 THR A C 1
ATOM 725 O O . THR A 1 93 ? 9.730 9.572 -13.199 1.00 88.94 93 THR A O 1
ATOM 728 N N . PHE A 1 94 ? 8.467 10.757 -14.631 1.00 90.94 94 PHE A N 1
ATOM 729 C CA . PHE A 1 94 ? 7.200 10.141 -14.252 1.00 90.94 94 PHE A CA 1
ATOM 730 C C . PHE A 1 94 ? 7.068 8.767 -14.913 1.00 90.94 94 PHE A C 1
ATOM 732 O O . PHE A 1 94 ? 7.293 8.650 -16.119 1.00 90.94 94 PHE A O 1
ATOM 739 N N . LEU A 1 95 ? 6.689 7.744 -14.142 1.00 91.88 95 LEU A N 1
ATOM 740 C CA . LEU A 1 95 ? 6.349 6.439 -14.704 1.00 91.88 95 LEU A CA 1
ATOM 741 C C . LEU A 1 95 ? 4.846 6.361 -14.933 1.00 91.88 95 LEU A C 1
ATOM 743 O O . LEU A 1 95 ? 4.048 6.711 -14.066 1.00 91.88 95 LEU A O 1
ATOM 747 N N . GLU A 1 96 ? 4.449 5.842 -16.087 1.00 93.06 96 GL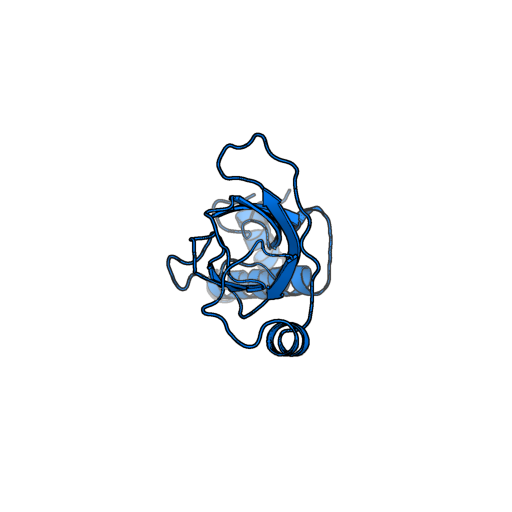U A N 1
ATOM 748 C CA . GLU A 1 96 ? 3.039 5.629 -16.387 1.00 93.06 96 GLU A CA 1
ATOM 749 C C . GLU A 1 96 ? 2.537 4.327 -15.762 1.00 93.06 96 GLU A C 1
ATOM 751 O O . GLU A 1 96 ? 3.150 3.265 -15.904 1.00 93.06 96 GLU A O 1
ATOM 756 N N . ARG A 1 97 ? 1.367 4.388 -15.123 1.00 92.12 97 ARG A N 1
ATOM 757 C CA . ARG A 1 97 ? 0.694 3.186 -14.634 1.00 92.12 97 ARG A CA 1
ATOM 758 C C . ARG A 1 97 ? 0.169 2.370 -15.816 1.00 92.12 97 ARG A C 1
ATOM 760 O O . ARG A 1 97 ? -0.608 2.887 -16.621 1.00 92.12 97 ARG A O 1
ATOM 767 N N . LYS A 1 98 ? 0.559 1.097 -15.910 1.00 93.94 98 LYS A N 1
ATOM 768 C CA . LYS A 1 98 ? 0.058 0.138 -16.912 1.00 93.94 98 LYS A CA 1
ATOM 769 C C . LYS A 1 98 ? -0.361 -1.176 -16.255 1.00 93.94 98 LYS A C 1
ATOM 771 O O . LYS A 1 98 ? -0.053 -1.442 -15.094 1.00 93.94 98 LYS A O 1
ATOM 776 N N . ASP A 1 99 ? -1.100 -1.982 -17.008 1.00 92.19 99 ASP A N 1
ATOM 777 C CA . ASP A 1 99 ? -1.444 -3.341 -16.600 1.00 92.19 99 ASP A CA 1
ATOM 778 C C . ASP A 1 99 ? -0.233 -4.280 -16.710 1.00 92.19 99 ASP A C 1
ATOM 780 O O . ASP A 1 99 ? 0.624 -4.113 -17.583 1.00 92.19 99 ASP A O 1
ATOM 784 N N . VAL A 1 100 ? -0.190 -5.297 -15.849 1.00 90.88 100 VAL A N 1
ATOM 785 C CA . VAL A 1 100 ? 0.879 -6.305 -15.826 1.00 90.88 100 VAL A CA 1
ATOM 786 C C . VAL A 1 100 ? 0.965 -7.069 -17.153 1.00 90.88 100 VAL A C 1
ATOM 788 O O . VAL A 1 100 ? 2.065 -7.383 -17.603 1.00 90.88 100 VAL A O 1
ATOM 791 N N . SER A 1 101 ? -0.162 -7.325 -17.821 1.00 92.06 101 SER A N 1
ATOM 792 C CA . SER A 1 101 ? -0.201 -8.015 -19.118 1.00 92.06 101 SER A CA 1
ATOM 793 C C . SER A 1 101 ? 0.490 -7.190 -20.202 1.00 92.06 101 SER A C 1
ATOM 795 O O . SER A 1 101 ? 1.340 -7.715 -20.916 1.00 92.06 101 SER A O 1
ATOM 797 N N . PHE A 1 102 ? 0.205 -5.882 -20.262 1.00 93.12 102 PHE A N 1
ATOM 798 C CA . PHE A 1 102 ? 0.882 -4.961 -21.182 1.00 93.12 102 PHE A CA 1
ATOM 799 C C . PHE A 1 102 ? 2.385 -4.898 -20.898 1.00 93.12 102 PHE A C 1
ATOM 801 O O . PHE A 1 102 ? 3.201 -4.919 -21.815 1.00 93.12 102 PHE A O 1
ATOM 808 N N . MET A 1 103 ? 2.766 -4.841 -19.621 1.00 92.00 103 MET A N 1
ATOM 809 C CA . MET A 1 103 ? 4.174 -4.784 -19.228 1.00 92.00 103 MET A CA 1
ATOM 810 C C . MET A 1 103 ? 4.934 -6.059 -19.607 1.00 92.00 103 MET A C 1
ATOM 812 O O . MET A 1 103 ? 6.066 -5.959 -20.070 1.00 92.00 103 MET A O 1
ATOM 816 N N . ASN A 1 104 ? 4.313 -7.234 -19.465 1.00 91.06 104 ASN A N 1
ATOM 817 C CA . ASN A 1 104 ? 4.911 -8.506 -19.876 1.00 91.06 104 ASN A CA 1
ATOM 818 C C . ASN A 1 104 ? 5.009 -8.642 -21.408 1.00 91.06 104 ASN A C 1
ATOM 820 O O . ASN A 1 104 ? 5.961 -9.246 -21.893 1.00 91.06 104 ASN A O 1
ATOM 824 N N . GLU A 1 105 ? 4.061 -8.090 -22.174 1.00 91.38 105 GLU A N 1
ATOM 825 C CA . GLU A 1 105 ? 4.137 -8.056 -23.645 1.00 91.38 105 GLU A CA 1
ATOM 826 C C . GLU A 1 105 ? 5.232 -7.095 -24.131 1.00 91.38 105 GLU A C 1
ATOM 828 O O . GLU A 1 105 ? 6.012 -7.428 -25.021 1.00 91.38 105 GLU A O 1
ATOM 833 N N . TYR A 1 106 ? 5.322 -5.914 -23.516 1.00 91.19 106 TYR A N 1
ATOM 834 C CA . TYR A 1 106 ? 6.325 -4.898 -23.837 1.00 91.19 106 TYR A CA 1
ATOM 835 C C . TYR A 1 106 ? 7.747 -5.320 -23.432 1.00 91.19 106 TYR A C 1
ATOM 837 O O . TYR A 1 106 ? 8.711 -4.998 -24.127 1.00 91.19 106 TYR A O 1
ATOM 845 N N . TRP A 1 107 ? 7.888 -6.022 -22.303 1.00 90.88 107 TRP A N 1
ATOM 846 C CA . TRP A 1 107 ? 9.173 -6.433 -21.733 1.00 90.88 107 TRP A CA 1
ATOM 847 C C . TRP A 1 107 ? 9.160 -7.915 -21.313 1.00 90.88 107 TRP A C 1
ATOM 849 O O . TRP A 1 107 ? 9.096 -8.226 -20.118 1.00 90.88 107 TRP A O 1
ATOM 859 N N . PRO A 1 108 ? 9.218 -8.852 -22.280 1.00 89.19 108 PRO A N 1
ATOM 860 C CA . PRO A 1 108 ? 9.104 -10.283 -21.995 1.00 89.19 108 PRO A CA 1
ATOM 861 C C . PRO A 1 108 ? 10.333 -10.848 -21.272 1.00 89.19 108 PRO A C 1
ATOM 863 O O . PRO A 1 108 ? 10.206 -11.762 -20.457 1.00 89.19 108 PRO A O 1
ATOM 866 N N . ASP A 1 109 ? 11.521 -10.302 -21.542 1.00 90.38 109 ASP A N 1
ATOM 867 C CA . ASP A 1 109 ? 12.769 -10.721 -20.908 1.00 90.38 109 ASP A CA 1
ATOM 868 C C . ASP A 1 109 ? 13.158 -9.775 -19.766 1.00 90.38 109 ASP A C 1
ATOM 870 O O . ASP A 1 109 ? 13.641 -8.664 -19.976 1.00 90.38 109 ASP A O 1
ATOM 874 N N . ARG A 1 110 ? 12.991 -10.244 -18.528 1.00 85.81 110 ARG A N 1
ATOM 875 C CA . ARG A 1 110 ? 13.302 -9.474 -17.314 1.00 85.81 110 ARG A CA 1
ATOM 876 C C . ARG A 1 110 ? 14.804 -9.352 -17.027 1.00 85.81 110 ARG A C 1
ATOM 878 O O . ARG A 1 110 ? 15.163 -8.609 -16.116 1.00 85.81 110 ARG A O 1
ATOM 885 N N . THR A 1 111 ? 15.663 -10.067 -17.758 1.00 88.19 111 THR A N 1
ATOM 886 C CA . THR A 1 111 ? 17.125 -10.035 -17.569 1.00 88.19 111 THR A CA 1
ATOM 887 C C . THR A 1 111 ? 17.789 -8.853 -18.268 1.00 88.19 111 THR A C 1
ATOM 889 O O . THR A 1 111 ? 18.857 -8.409 -17.845 1.00 88.19 111 THR A O 1
ATOM 892 N N . VAL A 1 112 ? 17.147 -8.312 -19.305 1.00 90.25 112 VAL A N 1
ATOM 893 C CA . VAL A 1 112 ? 17.588 -7.085 -19.967 1.00 90.25 112 VAL A CA 1
ATOM 894 C C . VAL A 1 112 ? 17.281 -5.905 -19.050 1.00 90.25 112 VAL A C 1
ATOM 896 O O . VAL A 1 112 ? 16.227 -5.866 -18.409 1.00 90.25 112 VAL A O 1
ATOM 899 N N . THR A 1 113 ? 18.190 -4.933 -19.001 1.00 92.19 113 THR A N 1
ATOM 900 C CA . THR A 1 113 ? 18.047 -3.729 -18.182 1.00 92.19 113 THR A CA 1
ATOM 901 C C . THR A 1 113 ? 17.830 -2.470 -19.022 1.00 92.19 113 THR A C 1
ATOM 903 O O . THR A 1 113 ? 18.183 -2.406 -20.201 1.00 92.19 113 THR A O 1
ATOM 906 N N . GLY A 1 114 ? 17.222 -1.456 -18.413 1.00 90.00 114 GLY A N 1
ATOM 907 C CA . GLY A 1 114 ? 17.034 -0.125 -18.974 1.00 90.00 114 GLY A CA 1
ATOM 908 C C . GLY A 1 114 ? 16.343 0.809 -17.982 1.00 90.00 114 GLY A C 1
ATOM 909 O O . GLY A 1 114 ? 15.925 0.395 -16.902 1.00 90.00 114 GLY A O 1
ATOM 910 N N . THR A 1 115 ? 16.176 2.072 -18.368 1.00 90.69 115 THR A N 1
ATOM 911 C CA . THR A 1 115 ? 15.509 3.055 -17.509 1.00 90.69 115 THR A CA 1
ATOM 912 C C . THR A 1 115 ? 14.005 2.754 -17.412 1.00 90.69 115 THR A C 1
ATOM 914 O O . THR A 1 115 ? 13.340 2.724 -18.456 1.00 90.69 115 THR A O 1
ATOM 917 N N . PRO A 1 116 ? 13.446 2.558 -16.200 1.00 92.00 116 PRO A N 1
ATOM 918 C CA . PRO A 1 116 ? 12.030 2.244 -16.006 1.00 92.00 116 PRO A CA 1
ATOM 919 C C . PRO A 1 116 ? 11.089 3.317 -16.568 1.00 92.00 116 PRO A C 1
ATOM 921 O O . PRO A 1 116 ? 11.330 4.513 -16.410 1.00 92.00 116 PRO A O 1
ATOM 924 N N . LYS A 1 117 ? 9.992 2.886 -17.202 1.00 91.69 117 LYS A N 1
ATOM 925 C CA . LYS A 1 117 ? 8.978 3.772 -17.811 1.00 91.69 117 LYS A CA 1
ATOM 926 C C . LYS A 1 117 ? 7.562 3.475 -17.343 1.00 91.69 117 LYS A C 1
ATOM 928 O O . LYS A 1 117 ? 6.746 4.388 -17.237 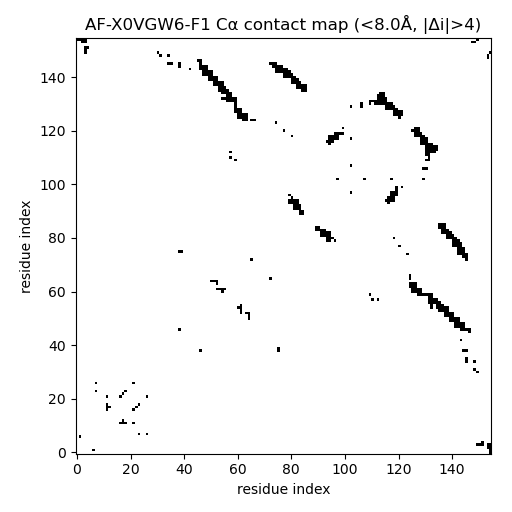1.00 91.69 117 LYS A O 1
ATOM 933 N N . TYR A 1 118 ? 7.274 2.206 -17.082 1.00 93.81 118 TYR A N 1
ATOM 934 C CA . TYR A 1 118 ? 5.957 1.748 -16.675 1.00 93.81 118 TYR A CA 1
ATOM 935 C C . TYR A 1 118 ? 6.029 1.109 -15.301 1.00 93.81 118 TYR A C 1
ATOM 937 O O . TYR A 1 118 ? 7.008 0.434 -14.973 1.00 93.81 118 TYR A O 1
ATOM 945 N N . TYR A 1 119 ? 4.972 1.300 -14.521 1.00 93.06 119 TYR A N 1
ATOM 946 C CA . TYR A 1 119 ? 4.807 0.626 -13.243 1.00 93.06 119 TYR A CA 1
ATOM 947 C C . TYR A 1 119 ? 3.417 0.013 -13.117 1.00 93.06 119 TYR A C 1
ATOM 949 O O . TYR A 1 119 ? 2.441 0.492 -13.703 1.00 93.06 119 TYR A O 1
ATOM 957 N N . SER A 1 120 ? 3.330 -1.034 -12.308 1.00 91.19 120 SER A N 1
ATOM 958 C CA . SER A 1 120 ? 2.070 -1.594 -11.848 1.00 91.19 120 SER A CA 1
ATOM 959 C C . SER A 1 120 ? 2.192 -2.044 -10.405 1.00 91.19 120 SER A C 1
ATOM 961 O O . SER A 1 120 ? 3.277 -2.370 -9.920 1.00 91.19 120 SER A O 1
ATOM 963 N N . GLN A 1 121 ? 1.062 -2.057 -9.714 1.00 88.00 121 GLN A N 1
ATOM 964 C CA . GLN A 1 121 ? 0.984 -2.638 -8.385 1.00 88.00 121 GLN A CA 1
ATOM 965 C C . GLN A 1 121 ? 0.942 -4.160 -8.543 1.00 88.00 121 GLN A C 1
ATOM 967 O O . GLN A 1 121 ? 0.037 -4.674 -9.198 1.00 88.00 121 GLN A O 1
ATOM 972 N N . TRP A 1 122 ? 1.947 -4.855 -8.006 1.00 85.19 122 TRP A N 1
ATOM 973 C CA . TRP A 1 122 ? 2.060 -6.309 -8.133 1.00 85.19 122 TRP A CA 1
ATOM 974 C C . TRP A 1 122 ? 1.283 -7.021 -7.029 1.00 85.19 122 TRP A C 1
ATOM 976 O O . TRP A 1 122 ? 0.460 -7.890 -7.307 1.00 85.19 122 TRP A O 1
ATOM 986 N N . ASP A 1 123 ? 1.509 -6.600 -5.788 1.00 81.06 123 ASP A N 1
ATOM 987 C CA . ASP A 1 123 ? 0.779 -7.054 -4.608 1.00 81.06 123 ASP A CA 1
ATOM 988 C C . ASP A 1 123 ? 0.540 -5.880 -3.637 1.00 81.06 123 ASP A C 1
ATOM 990 O O . ASP A 1 123 ? 0.592 -4.702 -4.015 1.00 81.06 123 ASP A O 1
ATOM 994 N N . ASP A 1 124 ? 0.197 -6.189 -2.390 1.00 73.94 124 ASP A N 1
ATOM 995 C CA . ASP A 1 124 ? -0.067 -5.219 -1.331 1.00 73.94 124 ASP A CA 1
ATOM 996 C C . ASP A 1 124 ? 1.184 -4.483 -0.829 1.00 73.94 124 ASP A C 1
ATOM 998 O O . ASP A 1 124 ? 1.043 -3.519 -0.085 1.00 73.94 124 ASP A O 1
ATOM 1002 N N . ASN A 1 125 ? 2.395 -4.880 -1.231 1.00 77.88 125 ASN A N 1
ATOM 1003 C CA . ASN A 1 125 ? 3.640 -4.311 -0.710 1.00 77.88 125 ASN A CA 1
ATOM 1004 C C . ASN A 1 125 ? 4.741 -4.106 -1.768 1.00 77.88 125 ASN A C 1
ATOM 1006 O O . ASN A 1 125 ? 5.795 -3.533 -1.477 1.00 77.88 125 ASN A O 1
ATOM 1010 N N . THR A 1 126 ? 4.524 -4.553 -3.000 1.00 84.44 126 THR A N 1
ATOM 1011 C CA . THR A 1 126 ? 5.521 -4.504 -4.063 1.00 84.44 126 THR A CA 1
ATOM 1012 C C . THR A 1 126 ? 4.990 -3.843 -5.325 1.00 84.44 126 THR A C 1
ATOM 1014 O O . THR A 1 126 ? 3.837 -3.989 -5.749 1.00 84.44 126 THR A O 1
ATOM 1017 N N . VAL A 1 127 ? 5.886 -3.088 -5.949 1.00 88.56 127 VAL A N 1
ATOM 1018 C CA . VAL A 1 127 ? 5.675 -2.463 -7.248 1.00 88.56 127 VAL A CA 1
ATOM 1019 C C . VAL A 1 127 ? 6.498 -3.211 -8.272 1.00 88.56 127 VAL A C 1
ATOM 1021 O O . VAL A 1 127 ? 7.699 -3.415 -8.088 1.00 88.56 127 VAL A O 1
ATOM 1024 N N . TYR A 1 128 ? 5.852 -3.579 -9.369 1.00 91.44 128 TYR A N 1
ATOM 1025 C CA . TYR A 1 128 ? 6.522 -4.093 -10.548 1.00 91.44 128 TYR A CA 1
ATOM 1026 C C . TYR A 1 128 ? 6.811 -2.942 -11.507 1.00 91.44 128 TYR A C 1
ATOM 1028 O O . TYR A 1 128 ? 5.936 -2.109 -11.760 1.00 91.44 128 TYR A O 1
ATOM 1036 N N . VAL A 1 129 ? 8.024 -2.898 -12.055 1.00 92.44 129 VAL A N 1
ATOM 1037 C CA . VAL A 1 129 ? 8.417 -1.912 -13.064 1.00 92.44 129 VAL A CA 1
ATOM 1038 C C . VAL A 1 129 ? 9.010 -2.559 -14.303 1.00 92.44 129 VAL A C 1
ATOM 1040 O O . VAL A 1 129 ? 9.638 -3.615 -14.235 1.00 92.44 129 VAL A O 1
ATOM 1043 N N . VAL A 1 130 ? 8.825 -1.891 -15.443 1.00 92.25 130 VAL A N 1
ATOM 1044 C CA . VAL A 1 130 ? 9.503 -2.232 -16.697 1.00 92.25 130 VAL A CA 1
ATOM 1045 C C . VAL A 1 130 ? 9.978 -0.973 -17.428 1.00 92.25 130 VAL A C 1
ATOM 1047 O O . VAL A 1 130 ? 9.284 0.055 -17.405 1.00 92.25 130 VAL A O 1
ATOM 1050 N N . PRO A 1 131 ? 11.112 -1.025 -18.148 1.00 94.06 131 PRO A N 1
ATOM 1051 C CA . PRO A 1 131 ? 12.178 -2.043 -18.113 1.00 94.06 131 PRO A CA 1
ATOM 1052 C C . PRO A 1 131 ? 12.773 -2.317 -16.720 1.00 94.06 131 PRO A C 1
ATOM 1054 O O . PRO A 1 131 ? 12.592 -1.511 -15.806 1.00 94.06 131 PRO A O 1
ATOM 1057 N N . THR A 1 132 ? 13.482 -3.441 -16.557 1.00 92.50 132 THR A N 1
ATOM 1058 C CA . THR A 1 132 ? 14.232 -3.731 -15.322 1.00 92.50 132 THR A CA 1
ATOM 1059 C C . THR A 1 132 ? 15.304 -2.648 -15.112 1.00 92.50 132 THR A C 1
ATOM 1061 O O . THR A 1 132 ? 16.076 -2.421 -16.041 1.00 92.50 132 THR A O 1
ATOM 1064 N N . PRO A 1 133 ? 15.409 -2.006 -13.934 1.00 91.62 133 PRO A N 1
ATOM 1065 C CA . PRO A 1 133 ? 16.340 -0.899 -13.704 1.00 91.62 133 PRO A CA 1
ATOM 1066 C C . PRO A 1 133 ? 17.797 -1.226 -14.069 1.00 91.62 133 PRO A C 1
ATOM 1068 O O . PRO A 1 133 ? 18.365 -2.199 -13.572 1.00 91.62 133 PRO A O 1
ATOM 1071 N N . ASP A 1 134 ? 18.426 -0.392 -14.897 1.00 92.69 134 ASP A N 1
ATOM 1072 C CA . ASP A 1 134 ? 19.855 -0.463 -15.249 1.00 92.69 134 ASP A CA 1
ATOM 1073 C C . ASP A 1 134 ? 20.782 0.177 -14.210 1.00 92.69 134 ASP A C 1
ATOM 1075 O O . ASP A 1 134 ? 21.971 -0.140 -14.156 1.00 92.69 134 ASP A O 1
ATOM 1079 N N . ALA A 1 135 ? 20.237 1.028 -13.346 1.00 89.94 135 ALA A N 1
ATOM 1080 C CA . ALA A 1 135 ? 20.950 1.673 -12.256 1.00 89.94 135 ALA A CA 1
ATOM 1081 C C . ALA A 1 135 ? 20.097 1.727 -10.980 1.00 89.94 135 ALA A C 1
ATOM 1083 O O . ALA A 1 135 ? 18.891 1.464 -10.990 1.00 89.94 135 ALA A O 1
ATOM 1084 N N . ALA A 1 136 ? 20.731 2.104 -9.869 1.00 89.94 136 ALA A N 1
ATOM 1085 C CA . ALA A 1 136 ? 20.020 2.449 -8.648 1.00 89.94 136 ALA A CA 1
ATOM 1086 C C . ALA A 1 136 ? 19.364 3.828 -8.821 1.00 89.94 136 ALA A C 1
ATOM 1088 O O . ALA A 1 136 ? 20.048 4.846 -8.959 1.00 89.94 136 ALA A O 1
ATOM 1089 N N . TYR A 1 137 ? 18.034 3.848 -8.816 1.00 88.69 137 TYR A N 1
ATOM 1090 C CA . TYR A 1 137 ? 17.229 5.064 -8.892 1.00 88.69 137 TYR A CA 1
ATOM 1091 C C . TYR A 1 137 ? 16.546 5.316 -7.557 1.00 88.69 137 TYR A C 1
ATOM 1093 O O . TYR A 1 137 ? 16.047 4.381 -6.927 1.00 88.69 137 TYR A O 1
ATOM 1101 N N . THR A 1 138 ? 16.471 6.577 -7.152 1.00 88.50 138 THR A N 1
ATOM 1102 C CA . THR A 1 138 ? 15.606 6.960 -6.039 1.00 88.50 138 THR A CA 1
ATOM 1103 C C . THR A 1 138 ? 14.195 7.171 -6.566 1.00 88.50 138 THR A C 1
ATOM 1105 O O . THR A 1 138 ? 13.987 7.667 -7.675 1.00 88.50 138 THR A O 1
ATOM 1108 N N . VAL A 1 139 ? 13.228 6.740 -5.770 1.00 86.62 139 VAL A N 1
ATOM 1109 C CA . VAL A 1 139 ? 11.812 6.704 -6.105 1.00 86.62 139 VAL A CA 1
ATOM 1110 C C . VAL A 1 139 ? 11.080 7.622 -5.156 1.00 86.62 139 VAL A C 1
ATOM 1112 O O . VAL A 1 139 ? 11.188 7.460 -3.943 1.00 86.62 139 VAL A O 1
ATOM 1115 N N . GLU A 1 140 ? 10.317 8.551 -5.709 1.00 87.06 140 GLU A N 1
ATOM 1116 C CA . GLU A 1 140 ? 9.313 9.312 -4.979 1.00 87.06 140 GLU A CA 1
ATOM 1117 C C . GLU A 1 140 ? 7.950 8.724 -5.323 1.00 87.06 140 GLU A C 1
ATOM 1119 O O . GLU A 1 140 ? 7.574 8.619 -6.495 1.00 87.06 140 GLU A O 1
ATOM 1124 N N . LEU A 1 141 ? 7.223 8.302 -4.297 1.00 85.88 141 LEU A N 1
ATOM 1125 C CA . LEU A 1 141 ? 5.938 7.642 -4.453 1.00 8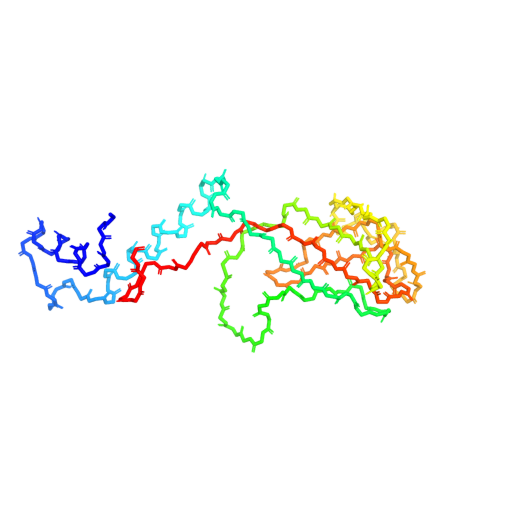5.88 141 LEU A CA 1
ATOM 1126 C C . LEU A 1 141 ? 4.865 8.388 -3.670 1.00 85.88 141 LEU A C 1
ATOM 1128 O O . LEU A 1 141 ? 5.077 8.793 -2.527 1.00 85.88 141 LEU A O 1
ATOM 1132 N N . SER A 1 142 ? 3.709 8.566 -4.302 1.00 86.56 142 SER A N 1
ATOM 1133 C CA . SER A 1 142 ? 2.497 9.049 -3.650 1.00 86.56 142 SER A CA 1
ATOM 1134 C C . SER A 1 142 ? 1.545 7.879 -3.478 1.00 86.56 142 SER A C 1
ATOM 1136 O O . SER A 1 142 ? 1.199 7.201 -4.450 1.00 86.56 142 SER A O 1
ATOM 1138 N N . LEU A 1 143 ? 1.114 7.645 -2.246 1.00 84.25 143 LEU A N 1
ATOM 1139 C CA . LEU A 1 143 ? 0.196 6.571 -1.896 1.00 84.25 143 LEU A CA 1
ATOM 1140 C C . LEU A 1 143 ? -0.974 7.105 -1.075 1.00 84.25 143 LEU A C 1
ATOM 1142 O O . LEU A 1 143 ? -0.839 8.087 -0.346 1.00 84.25 143 LEU A O 1
ATOM 1146 N N . SER A 1 144 ? -2.129 6.462 -1.214 1.00 83.50 144 SER A N 1
ATOM 1147 C CA . SER A 1 144 ? -3.270 6.691 -0.330 1.00 83.50 144 SER A CA 1
ATOM 1148 C C . SER A 1 144 ? -3.149 5.741 0.849 1.00 83.50 144 SER A C 1
ATOM 1150 O O . SER A 1 144 ? -3.283 4.536 0.653 1.00 83.50 144 SER A O 1
ATOM 1152 N N . LYS A 1 145 ? -2.875 6.262 2.046 1.00 80.38 145 LYS A N 1
ATOM 1153 C CA . LYS A 1 145 ? -2.668 5.505 3.278 1.00 80.38 145 LYS A CA 1
ATOM 1154 C C . LYS A 1 145 ? -3.535 6.006 4.428 1.00 80.38 145 LYS A C 1
ATOM 1156 O O . LYS A 1 145 ? -3.748 7.208 4.562 1.00 80.38 145 LYS A O 1
ATOM 1161 N N . LEU A 1 146 ? -3.999 5.081 5.274 1.00 77.12 146 LEU A N 1
ATOM 1162 C CA . LEU A 1 146 ? -4.644 5.454 6.531 1.00 77.12 146 LEU A CA 1
ATOM 1163 C C . LEU A 1 146 ? -3.621 6.179 7.422 1.00 77.12 146 LEU A C 1
ATOM 1165 O O . LEU A 1 146 ? -2.519 5.653 7.631 1.00 77.12 146 LEU A O 1
ATOM 1169 N N . PRO A 1 147 ? -3.976 7.349 7.968 1.00 75.44 147 PRO A N 1
ATOM 1170 C CA . PRO A 1 147 ? -3.226 7.987 9.039 1.00 75.44 147 PRO A CA 1
ATOM 1171 C C . PRO A 1 147 ? -3.083 7.062 10.253 1.00 75.44 147 PRO A C 1
ATOM 1173 O O . PRO A 1 147 ? -3.691 5.990 10.318 1.00 75.44 147 PRO A O 1
ATOM 1176 N N . ASP A 1 148 ? -2.283 7.483 11.230 1.00 78.94 148 ASP A N 1
ATOM 1177 C CA . ASP A 1 148 ? -2.152 6.730 12.473 1.00 78.94 148 ASP A CA 1
ATOM 1178 C C . ASP A 1 148 ? -3.529 6.545 13.117 1.00 78.94 148 ASP A C 1
ATOM 1180 O O . ASP A 1 148 ? -4.268 7.504 13.342 1.00 78.94 148 ASP A O 1
ATOM 1184 N N . ARG A 1 149 ? -3.874 5.279 13.360 1.00 78.44 149 ARG A N 1
ATOM 1185 C CA . ARG A 1 149 ? -5.193 4.873 13.850 1.00 78.44 149 ARG A CA 1
ATOM 1186 C C . ARG A 1 149 ? -5.480 5.503 15.198 1.00 78.44 149 ARG A C 1
ATOM 1188 O O . ARG A 1 149 ? -4.558 5.666 16.008 1.00 78.44 149 ARG A O 1
ATOM 1195 N N . LEU A 1 150 ? -6.749 5.796 15.463 1.00 82.38 150 LEU A N 1
ATOM 1196 C CA . LEU A 1 150 ? -7.157 6.291 16.767 1.00 82.38 150 LEU A CA 1
ATOM 1197 C C . LEU A 1 150 ? -6.922 5.200 17.819 1.00 82.38 150 LEU A C 1
ATOM 1199 O O . LEU A 1 150 ? -7.452 4.096 17.731 1.00 82.38 150 LEU A O 1
ATOM 1203 N N . ASN A 1 151 ? -6.087 5.502 18.803 1.00 79.44 151 ASN A N 1
ATOM 1204 C CA . ASN A 1 151 ? -5.710 4.602 19.879 1.00 79.44 151 ASN A CA 1
ATOM 1205 C C . ASN A 1 151 ? -5.412 5.414 21.144 1.00 79.44 151 ASN A C 1
ATOM 1207 O O . ASN A 1 151 ? -5.463 6.641 21.146 1.00 79.44 151 ASN A O 1
ATOM 1211 N N . THR A 1 152 ? -5.055 4.735 22.232 1.00 71.94 152 THR A N 1
ATOM 1212 C CA . THR A 1 152 ? -4.778 5.362 23.535 1.00 71.94 152 THR A CA 1
ATOM 1213 C C . THR A 1 152 ? -3.696 6.451 23.516 1.00 71.94 152 THR A C 1
ATOM 1215 O O . THR A 1 152 ? -3.598 7.219 24.469 1.00 71.94 152 THR A O 1
ATOM 1218 N N . SER A 1 153 ? -2.858 6.507 22.479 1.00 69.31 153 SER A N 1
ATOM 1219 C CA . SER A 1 153 ? -1.726 7.430 22.340 1.00 69.31 153 SER A CA 1
ATOM 1220 C C . SER A 1 153 ? -1.897 8.458 21.217 1.00 69.31 153 SER A C 1
ATOM 1222 O O . SER A 1 153 ? -1.026 9.311 21.057 1.00 69.31 153 SER A O 1
ATOM 1224 N N . THR A 1 154 ? -2.990 8.402 20.453 1.00 61.41 154 THR A N 1
ATOM 1225 C CA . THR A 1 154 ? -3.276 9.316 19.339 1.00 61.41 154 THR A CA 1
ATOM 1226 C C . THR A 1 154 ? -4.553 10.120 19.615 1.00 61.41 154 THR A C 1
ATOM 1228 O O . THR A 1 154 ? -5.521 9.615 20.187 1.00 61.41 154 THR A O 1
ATOM 1231 N N . THR A 1 155 ? -4.521 11.412 19.275 1.00 55.69 155 THR A N 1
ATOM 1232 C CA . THR A 1 155 ? -5.604 12.394 19.498 1.00 55.69 155 THR A CA 1
ATOM 1233 C C . THR A 1 155 ? -6.261 12.828 18.208 1.00 55.69 155 THR A C 1
ATOM 1235 O O . THR A 1 155 ? -5.496 13.045 17.241 1.00 55.69 155 THR A O 1
#

Sequence (155 aa):
MTTYTELVTQIREYTETDSNVLTDTIINDFIEHTENRILRELNIPAFVSHQFANFTTSNPFLSLPGGAGPTPVLFATINSLMIYSANGTGDRTFLERKDVSFMNEYWPDRTVTGTPKYYSQWDDNTVYVVPTPDAAYTVELSLSKLPDRLNTSTT

Foldseek 3Di:
DQALVNVVVVVCVVVVHDCVVCPPVNVVVVLVVVLLVCLVPDDDPVQKDKDKFKADALDQKTFAPPPPDPPLFFFDDWPWKWKAAPVPPGDIATAAEDDPVVQCVVPVDQRDEDPWRYWYDPDSGMIGTPPGHNHMIMMITITRGRDDGRDPPGD

Nearest PDB structures (foldseek):
  8jov-assembly1_I  TM=6.191E-01  e=3.017E-04  Ralstonia phage GP4
  5wtb-assembly3_B  TM=4.094E-01  e=1.429E+00  Staphylococcus aureus subsp. aureus Mu50
  5wta-assembly2_B  TM=3.633E-01  e=1.614E+00  Staphylococcus aureus subsp. aureus Mu50
  5ihw-assembly1_A  TM=3.328E-01  e=1.823E+00  Staphylococcus aureus subsp. aureus MSSA476

Radius of gyration: 20.64 Å; Cα contacts (8 Å, |Δi|>4): 257; chains: 1; bounding box: 48×28×55 Å

Secondary structure (DSSP, 8-state):
---HHHHHHHHHHHTT--TTTS-HHHHHHHHHHHHHHHHHH---GGGEEEEEEEPPTT--EEE-TTTTSS----EEEEEEEEEEETTS-SPPEEPEE--HHHHHHH---TTSEE---EEEE-SSSEEEEESEESS-EEEEEEEEEPPSPP-TT--

InterPro domains:
  IPR056209 SU10 adaptor protein [PF24175] (2-154)

Mean predicted aligned error: 7.73 Å

Organism: NCBI:txid412755

pLDDT: mean 83.25, std 12.75, range [35.75, 94.44]